Protein 5N41 (pdb70)

Foldseek 3Di:
DDPVLLVVLLVVCVVVFKAFQVRSVV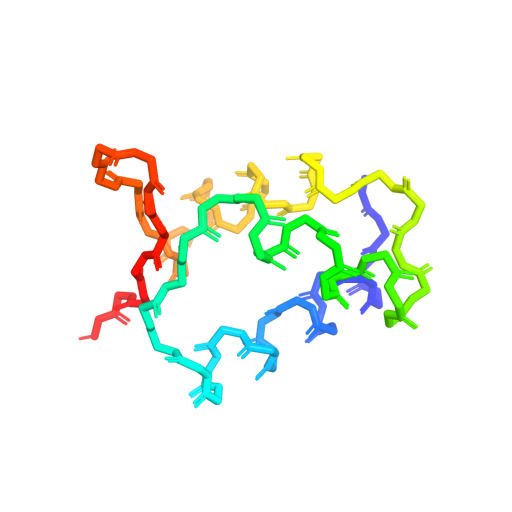VSVVVVDPDVVVSLVVCVVVQQWHDDDRMIGGDD

Solvent-accessible surface area: 3756 Å² total; per-residue (Å²): 95,82,113,138,44,5,91,42,0,25,106,7,0,122,107,121,88,65,8,33,64,128,81,0,27,124,35,0,106,87,94,55,0,105,94,3,89,41,2,3,67,73,0,64,127,77,39,54,2,102,108,41,177,25,32,6,48,42,73,167

InterPro domains:
  IPR054264 PolB1 binding protein 2 [PF22511] (13-72)

Nearest PDB structures (foldseek):
  5n41-assembly1_A  TM=1.017E+00  e=2.984E-10  Saccharolobus solfataricus
  5n35-assembly1_A  TM=1.012E+00  e=1.042E-09  Saccharolobus solfataricus
  8tau-assembly1_N  TM=7.053E-01  e=2.380E-01  Homo sapiens
  1bja-assembly2_B  TM=6.711E-01  e=8.909E-01  Tequatrovirus T4
  7asv-assembly1_A  TM=6.768E-01  e=1.024E+00  Homo sapiens

B-factor: mean 31.71, std 12.34, range [12.57, 75.14]

Organism: Saccharolobus solfataricus (NCBI:txid2287)

Structure (mmCIF, N/CA/C/O backbone):
data_5N41
#
_entry.id   5N41
#
_cell.length_a   61.752
_cell.length_b   61.752
_cell.length_c   35.363
_cell.angle_alpha   90.00
_cell.angle_beta   90.00
_cell.angle_gamma   120.00
#
_symmetry.space_group_name_H-M   'P 32 2 1'
#
loop_
_entity.id
_entity.type
_entity.pdbx_description
1 polymer 'PolB1 Binding Protein 2'
2 non-polymer 1,2-ETHANEDIOL
3 water water
#
loop_
_atom_site.group_PDB
_atom_site.id
_atom_site.type_symbol
_atom_site.label_atom_id
_atom_site.label_alt_id
_atom_site.label_comp_id
_atom_site.label_asym_id
_atom_site.label_entity_id
_atom_site.label_seq_id
_atom_site.pdbx_PDB_ins_code
_atom_site.Cartn_x
_atom_site.Cartn_y
_atom_site.Cartn_z
_atom_site.occupancy
_atom_site.B_iso_or_equiv
_atom_site.auth_seq_id
_atom_site.auth_comp_id
_atom_site.auth_asym_id
_atom_site.auth_atom_id
_atom_site.pdbx_PDB_model_num
ATOM 1 N N . VAL A 1 3 ? -24.502 9.655 28.169 1.00 39.59 11 VAL A N 1
ATOM 2 C CA . VAL A 1 3 ? -24.695 10.209 26.830 1.00 37.25 11 VAL A CA 1
ATOM 3 C C . VAL A 1 3 ? -25.298 11.601 26.903 1.00 33.38 11 VAL A C 1
ATOM 4 O O . VAL A 1 3 ? -26.306 11.837 27.556 1.00 36.31 11 VAL A O 1
ATOM 16 N N . ASN A 1 4 ? -24.671 12.518 26.192 1.00 30.81 12 ASN A N 1
ATOM 17 C CA . ASN A 1 4 ? -25.069 13.911 26.214 1.00 27.38 12 ASN A CA 1
ATOM 18 C C . ASN A 1 4 ? -26.358 14.159 25.425 1.00 24.36 12 ASN A C 1
ATOM 19 O O . ASN A 1 4 ? -26.538 13.681 24.312 1.00 22.96 12 ASN A O 1
ATOM 30 N N . GLN A 1 5 ? -27.249 14.949 25.997 1.00 22.51 13 GLN A N 1
ATOM 31 C CA . GLN A 1 5 ? -28.576 15.135 25.413 1.00 21.13 13 GLN A CA 1
ATOM 32 C C . GLN A 1 5 ? -28.540 15.898 24.093 1.00 18.47 13 GLN A C 1
ATOM 33 O O . GLN A 1 5 ? -29.309 15.590 23.170 1.00 16.71 13 GLN A O 1
ATOM 47 N N . LYS A 1 6 ? -27.688 16.915 23.992 1.00 19.79 14 LYS A N 1
ATOM 48 C CA . LYS A 1 6 ? -27.541 17.611 22.724 1.00 18.30 14 LYS A CA 1
ATOM 49 C C . LYS A 1 6 ? -27.085 16.649 21.636 1.00 17.95 14 LYS A C 1
ATOM 50 O O . LYS A 1 6 ? -27.606 16.682 20.517 1.00 16.70 14 LYS A O 1
ATOM 69 N N . GLU A 1 7 ? -26.160 15.743 21.966 1.00 18.01 15 GLU A N 1
ATOM 70 C CA . GLU A 1 7 ? -25.710 14.754 20.986 1.00 17.38 15 GLU A CA 1
ATOM 71 C C . GLU A 1 7 ? -26.844 13.816 20.575 1.00 15.81 15 GLU A C 1
ATOM 72 O O . GLU A 1 7 ? -26.960 13.442 19.407 1.00 15.44 15 GLU A O 1
ATOM 84 N N . ILE A 1 8 ? -27.702 13.448 21.525 1.00 16.08 16 ILE A N 1
ATOM 85 C CA . ILE A 1 8 ? -28.893 12.662 21.203 1.00 16.75 16 ILE A CA 1
ATOM 86 C C . ILE A 1 8 ? -29.748 13.393 20.170 1.00 15.76 16 ILE A C 1
ATOM 87 O O . ILE A 1 8 ? -30.185 12.803 19.175 1.00 15.19 16 ILE A O 1
ATOM 103 N N . GLU A 1 9 ? -30.017 14.681 20.406 1.00 15.15 17 GLU A N 1
ATOM 104 C CA . GLU A 1 9 ? -30.83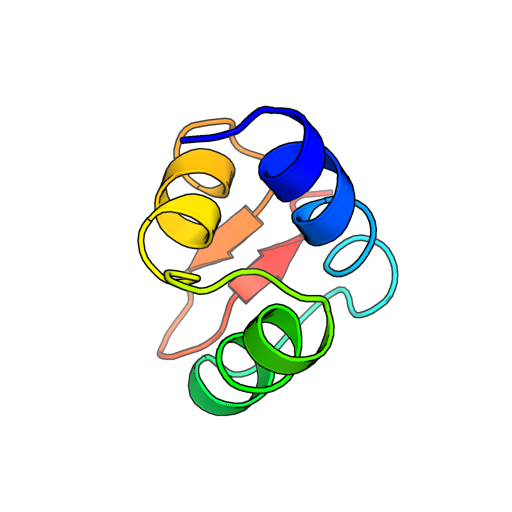1 15.438 19.45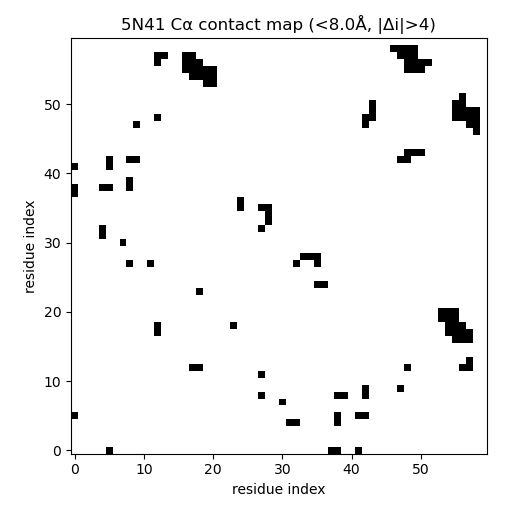4 1.00 14.80 17 GLU A CA 1
ATOM 105 C C . GLU A 1 9 ? -30.146 15.572 18.090 1.00 14.23 17 GLU A C 1
ATOM 106 O O . GLU A 1 9 ? -30.810 15.504 17.047 1.00 15.84 17 GLU A O 1
ATOM 118 N N . ILE A 1 10 ? -28.821 15.763 18.077 1.00 14.83 18 ILE A N 1
ATOM 119 C CA . ILE A 1 10 ? -28.087 15.807 16.811 1.00 15.52 18 ILE A CA 1
ATOM 120 C C . ILE A 1 10 ? -28.288 14.506 16.051 1.00 13.93 18 ILE A C 1
ATOM 121 O O . ILE A 1 10 ? -28.577 14.495 14.850 1.00 14.03 18 ILE A O 1
ATOM 137 N N . ALA A 1 11 ? -28.136 13.381 16.745 1.00 13.45 19 ALA A N 1
ATOM 138 C CA . ALA A 1 11 ? -28.243 12.086 16.086 1.00 13.26 19 ALA A CA 1
ATOM 139 C C . ALA A 1 11 ? -29.662 11.828 15.584 1.00 12.76 19 ALA A C 1
ATOM 140 O O . ALA A 1 11 ? -29.853 11.272 14.503 1.00 13.13 19 ALA A O 1
ATOM 147 N N . ILE A 1 12 ? -30.672 12.194 16.375 1.00 13.11 20 ILE A N 1
ATOM 148 C CA . ILE A 1 12 ? -32.059 12.031 15.936 1.00 14.63 20 ILE A CA 1
ATOM 149 C C . ILE A 1 12 ? -32.326 12.809 14.651 1.00 13.89 20 ILE A C 1
ATOM 150 O O . ILE A 1 12 ? -32.915 12.290 13.694 1.00 15.13 20 ILE A O 1
ATOM 166 N N . GLU A 1 13 ? -31.873 14.058 14.589 1.00 13.07 21 GLU A N 1
ATOM 167 C CA A GLU A 1 13 ? -32.072 14.838 13.366 0.49 12.89 21 GLU A CA 1
ATOM 168 C CA B GLU A 1 13 ? -32.084 14.828 13.373 0.51 12.71 21 GLU A CA 1
ATOM 169 C C . GLU A 1 13 ? -31.345 14.205 12.185 1.00 12.88 21 GLU A C 1
ATOM 170 O O . GLU A 1 13 ? -31.860 14.180 11.066 1.00 14.09 21 GLU A O 1
ATOM 193 N N . TYR A 1 14 ? -30.144 13.680 12.426 1.00 13.06 22 TYR A N 1
ATOM 194 C CA . TYR A 1 14 ? -29.404 13.009 11.361 1.00 12.73 22 TYR A CA 1
ATOM 195 C C . TYR A 1 14 ? -30.195 11.836 10.805 1.00 13.06 22 TYR A C 1
ATOM 196 O O . TYR A 1 14 ? -30.394 11.730 9.596 1.00 13.28 22 TYR A O 1
ATOM 214 N N . PHE A 1 15 ? -30.657 10.933 11.680 1.00 12.57 23 PHE A N 1
ATOM 215 C CA . PHE A 1 15 ? -31.391 9.764 11.195 1.00 13.87 23 PHE A CA 1
ATOM 216 C C . PHE A 1 15 ? -32.756 10.126 10.617 1.00 14.19 23 PHE A C 1
ATOM 217 O O . PHE A 1 15 ? -33.215 9.456 9.690 1.00 15.85 23 PHE A O 1
ATOM 234 N N . LYS A 1 16 ? -33.401 11.189 11.108 1.00 14.18 24 LYS A N 1
ATOM 235 C CA . LYS A 1 16 ? -34.627 11.669 10.464 1.00 15.24 24 LYS A CA 1
ATOM 236 C C . LYS A 1 16 ? -34.377 12.073 9.032 1.00 15.76 24 LYS A C 1
ATOM 237 O O . LYS A 1 16 ? -35.246 11.892 8.176 1.00 18.00 24 LYS A O 1
ATOM 256 N N . ASN A 1 17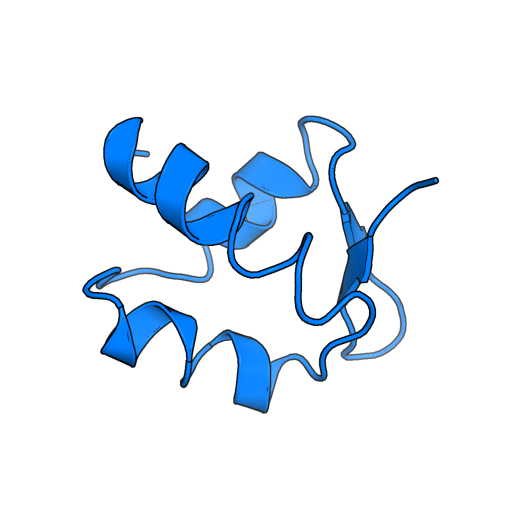 ? -33.203 12.616 8.745 1.00 15.78 25 ASN A N 1
ATOM 257 C CA A ASN A 1 17 ? -32.958 13.040 7.383 0.51 16.60 25 ASN A CA 1
ATOM 258 C CA B ASN A 1 17 ? -32.904 13.061 7.387 0.49 15.47 25 ASN A CA 1
ATOM 259 C C . ASN A 1 17 ? -32.477 11.904 6.502 1.00 15.66 25 ASN A C 1
ATOM 260 O O . ASN A 1 17 ? -32.840 11.849 5.320 1.00 18.60 25 ASN A O 1
ATOM 281 N N . TYR A 1 18 ? -31.676 10.998 7.040 1.00 15.58 26 TYR A N 1
ATOM 282 C CA . TYR A 1 18 ? -31.068 9.996 6.181 1.00 18.92 26 TYR A CA 1
ATOM 283 C C . TYR A 1 18 ? -31.842 8.684 6.109 1.00 20.11 26 TYR A C 1
ATOM 284 O O . TYR A 1 18 ? -31.732 7.989 5.100 1.00 22.06 26 TYR A O 1
ATOM 302 N N . ILE A 1 19 ? -32.614 8.346 7.141 1.00 18.34 27 ILE A N 1
ATOM 303 C CA . ILE A 1 19 ? -33.606 7.272 7.155 1.00 19.91 27 ILE A CA 1
ATOM 304 C C . ILE A 1 19 ? -33.016 5.875 7.289 1.00 18.91 27 ILE A C 1
ATOM 305 O O . ILE A 1 19 ? -33.462 5.088 8.127 1.00 20.84 27 ILE A O 1
ATOM 321 N N . SER A 1 20 ? -32.070 5.533 6.426 1.00 18.02 28 SER A N 1
ATOM 322 C CA . SER A 1 20 ? -31.463 4.209 6.406 1.00 18.80 28 SER A CA 1
ATOM 323 C C . SER A 1 20 ? -29.987 4.426 6.128 1.00 16.79 28 SER A C 1
ATOM 324 O O . SER A 1 20 ? -29.645 4.978 5.084 1.00 18.20 28 SER A O 1
ATOM 332 N N . VAL A 1 21 ? -29.117 4.040 7.059 1.00 17.07 29 VAL A N 1
ATOM 333 C CA . VAL A 1 21 ? -27.712 4.428 6.973 1.00 16.22 29 VAL A CA 1
ATOM 334 C C . VAL A 1 21 ? -26.811 3.255 7.318 1.00 15.77 29 VAL A C 1
ATOM 335 O O . VAL A 1 21 ? -26.985 2.612 8.350 1.00 16.16 29 VAL A O 1
ATOM 348 N N . GLY A 1 22 ? -25.841 2.976 6.452 1.00 15.55 30 GLY A N 1
ATOM 349 C CA . GLY A 1 22 ? -24.826 1.989 6.772 1.00 17.44 30 GLY A CA 1
ATOM 350 C C . GLY A 1 22 ? -24.031 2.373 8.005 1.00 17.15 30 GLY A C 1
ATOM 351 O O . GLY A 1 22 ? -23.831 3.549 8.310 1.00 17.50 30 GLY A O 1
ATOM 355 N N . GLU A 1 23 ? -23.581 1.352 8.734 1.00 18.57 31 GLU A N 1
ATOM 356 C CA . GLU A 1 23 ? -22.996 1.597 10.046 1.00 20.17 31 GLU A CA 1
ATOM 357 C C . GLU A 1 23 ? -21.718 2.431 9.963 1.00 19.04 31 GLU A C 1
ATOM 358 O O . GLU A 1 23 ? -21.500 3.314 10.800 1.00 19.14 31 GLU A O 1
ATOM 370 N N . ILE A 1 24 ? -20.881 2.198 8.952 1.00 20.68 32 ILE A N 1
ATOM 371 C CA . ILE A 1 24 ? -19.630 2.941 8.860 1.00 23.04 32 ILE A CA 1
ATOM 372 C C . ILE A 1 24 ? -19.902 4.382 8.465 1.00 20.97 32 ILE A C 1
ATOM 373 O O . ILE A 1 24 ? -19.295 5.313 9.002 1.00 21.98 32 ILE A O 1
ATOM 389 N N . VAL A 1 25 ? -20.846 4.593 7.555 1.00 20.23 33 VAL A N 1
ATOM 390 C CA . VAL A 1 25 ? -21.221 5.949 7.173 1.00 19.36 33 VAL A CA 1
ATOM 391 C C . VAL A 1 25 ? -21.795 6.693 8.365 1.00 17.10 33 VAL A C 1
ATOM 392 O O . VAL A 1 25 ? -21.482 7.865 8.591 1.00 18.25 33 VAL A O 1
ATOM 405 N N . ALA A 1 26 ? -22.700 6.047 9.103 1.00 16.90 34 ALA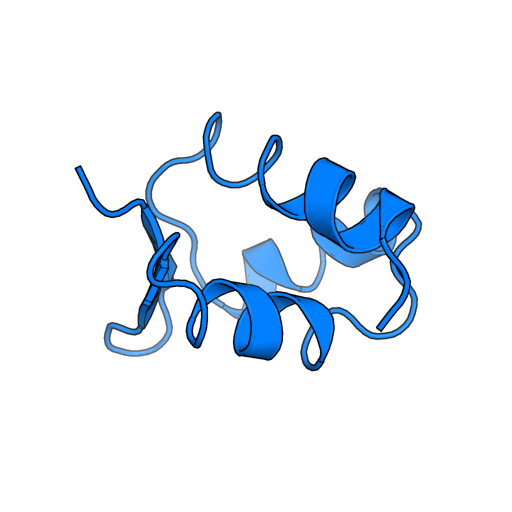 A N 1
ATOM 406 C CA . ALA A 1 26 ? -23.322 6.715 10.238 1.00 16.60 34 ALA A CA 1
ATOM 407 C C . ALA A 1 26 ? -22.278 7.147 11.250 1.00 17.09 34 ALA A C 1
ATOM 408 O O . ALA A 1 26 ? -22.338 8.256 11.789 1.00 16.83 34 ALA A O 1
ATOM 415 N N . THR A 1 27 ? -21.313 6.279 11.521 1.00 18.66 35 THR A N 1
ATOM 416 C CA . THR A 1 27 ? -20.263 6.614 12.468 1.00 22.83 35 THR A CA 1
ATOM 417 C C . THR A 1 27 ? -19.490 7.841 12.004 1.00 24.20 35 THR A C 1
ATOM 418 O O . THR A 1 27 ? -19.290 8.791 12.771 1.00 25.53 35 THR A O 1
ATOM 429 N N . MET A 1 28 ? -19.043 7.836 10.747 1.00 24.21 36 MET A N 1
ATOM 430 C CA A MET A 1 28 ? -18.277 8.963 10.220 0.65 25.47 36 MET A CA 1
ATOM 431 C CA B MET A 1 28 ? -18.268 8.965 10.244 0.35 25.40 36 MET A CA 1
ATOM 432 C C . MET A 1 28 ? -19.099 10.242 10.225 1.00 24.15 36 MET A C 1
ATOM 433 O O . MET A 1 28 ? -18.591 11.317 10.562 1.00 26.33 36 MET A O 1
ATOM 460 N N . ASP A 1 29 ? -20.375 10.144 9.840 1.00 21.03 37 ASP A N 1
ATOM 461 C CA . ASP A 1 29 ? -21.215 11.336 9.749 1.00 20.68 37 ASP A CA 1
ATOM 462 C C . ASP A 1 29 ? -21.496 11.923 11.121 1.00 19.76 37 ASP A C 1
ATOM 463 O O . ASP A 1 29 ? -21.539 13.146 11.286 1.00 21.74 37 ASP A O 1
ATOM 472 N N . LEU 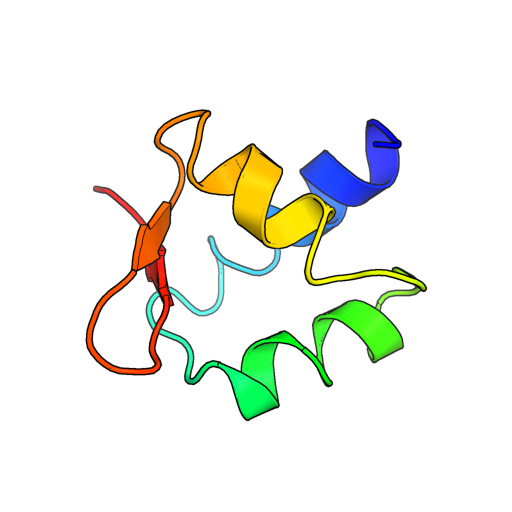A 1 30 ? -21.708 11.073 12.118 1.00 19.22 38 LEU A N 1
ATOM 473 C CA . LEU A 1 30 ? -21.966 11.596 13.447 1.00 21.05 38 LEU A CA 1
ATOM 474 C C . LEU A 1 30 ? -20.707 12.195 14.045 1.00 25.18 38 LEU A C 1
ATOM 475 O O . LEU A 1 30 ? -20.772 13.208 14.755 1.00 25.63 38 LEU A O 1
ATOM 491 N N . LYS A 1 31 ? -19.551 11.595 13.766 1.00 28.10 39 LYS A N 1
ATOM 492 C CA . LYS A 1 31 ? -18.305 12.214 14.195 1.00 31.64 39 LYS A CA 1
ATOM 493 C C . LYS A 1 31 ? -18.168 13.596 13.586 1.00 32.20 39 LYS A C 1
ATOM 494 O O . LYS A 1 31 ? -17.767 14.545 14.268 1.00 33.99 39 LYS A O 1
ATOM 513 N N . ALA A 1 32 ? -18.525 13.738 12.310 1.00 32.47 40 ALA A N 1
ATOM 514 C CA . ALA A 1 32 ? -18.419 15.041 11.669 1.00 33.68 40 ALA A CA 1
ATOM 515 C C . ALA A 1 32 ? -19.339 16.049 12.333 1.00 33.14 40 ALA A C 1
ATOM 516 O O . ALA A 1 32 ? -19.039 17.245 12.362 1.00 33.97 40 ALA A O 1
ATOM 523 N N . ARG A 1 33 ? -20.453 15.590 12.877 1.00 31.54 41 ARG A N 1
ATOM 524 C CA . ARG A 1 33 ? -21.386 16.467 13.566 1.00 30.68 41 ARG A CA 1
ATOM 525 C C . ARG A 1 33 ? -21.002 16.713 15.009 1.00 33.44 41 ARG A C 1
ATOM 526 O O . ARG A 1 33 ? -21.802 17.288 15.754 1.00 35.00 41 ARG A O 1
ATOM 547 N N . GLY A 1 34 ? -19.793 16.309 15.399 1.00 33.77 42 GLY A N 1
ATOM 548 C CA . GLY A 1 34 ? -19.239 16.647 16.694 1.00 34.41 42 GLY A CA 1
ATOM 549 C C . GLY A 1 34 ? -19.469 15.630 17.788 1.00 34.33 42 GLY A C 1
ATOM 550 O O . GLY A 1 34 ? -19.220 15.939 18.961 1.00 36.20 42 GLY A O 1
ATOM 554 N N . ILE A 1 35 ? -19.914 14.427 17.449 1.00 32.07 43 ILE A N 1
ATOM 555 C CA . ILE A 1 35 ? -20.147 13.368 18.420 1.00 31.31 43 ILE A CA 1
ATOM 556 C C . ILE A 1 35 ? -18.895 12.500 18.472 1.00 36.90 43 ILE A C 1
ATOM 557 O O . ILE A 1 35 ? -18.624 11.730 17.544 1.00 37.00 43 ILE A O 1
ATOM 573 N N A SER A 1 36 ? -18.132 12.618 19.563 0.50 39.99 44 SER A N 1
ATOM 574 N N B SER A 1 36 ? -18.134 12.621 19.565 0.50 39.81 44 SER A N 1
ATOM 575 C CA A SER A 1 36 ? -16.859 11.908 19.667 0.50 41.82 44 SER A CA 1
ATOM 576 C CA B SER A 1 36 ? -16.862 11.913 19.678 0.50 41.43 44 SER A CA 1
ATOM 577 C C A SER A 1 36 ? -17.049 10.401 19.760 0.50 42.28 44 SER A C 1
ATOM 578 C C B SER A 1 36 ? -17.049 10.405 19.763 0.50 42.13 44 SER A C 1
ATOM 579 O O A SER A 1 36 ? -16.191 9.642 19.293 0.50 43.54 44 SER A O 1
ATOM 580 O O B SER A 1 36 ? -16.192 9.649 19.291 0.50 43.43 44 SER A O 1
ATOM 595 N N . ASN A 1 37 ? -18.141 9.948 20.369 1.00 41.68 45 ASN A N 1
ATOM 596 C CA . ASN A 1 37 ? -18.398 8.526 20.580 1.00 41.99 45 ASN A CA 1
ATOM 597 C C . ASN A 1 37 ? -19.761 8.210 19.991 1.00 40.14 45 ASN A C 1
ATOM 598 O O . ASN A 1 37 ? -20.765 8.129 20.711 1.00 39.39 45 ASN A O 1
ATOM 609 N N . PRO A 1 38 ? -19.839 8.033 18.674 1.00 39.00 46 PRO A N 1
ATOM 610 C CA . PRO A 1 38 ? -21.150 7.772 18.066 1.00 37.91 46 PRO A CA 1
ATOM 611 C C . PRO A 1 38 ? -21.758 6.448 18.482 1.00 35.78 46 PRO A C 1
ATOM 612 O O . PRO A 1 38 ? -22.989 6.338 18.515 1.00 33.55 46 PRO A O 1
ATOM 623 N N . GLN A 1 39 ? -20.951 5.428 18.780 1.00 37.58 47 GLN A N 1
ATOM 624 C CA A GLN A 1 39 ? -21.539 4.142 19.131 0.60 38.46 47 GLN A CA 1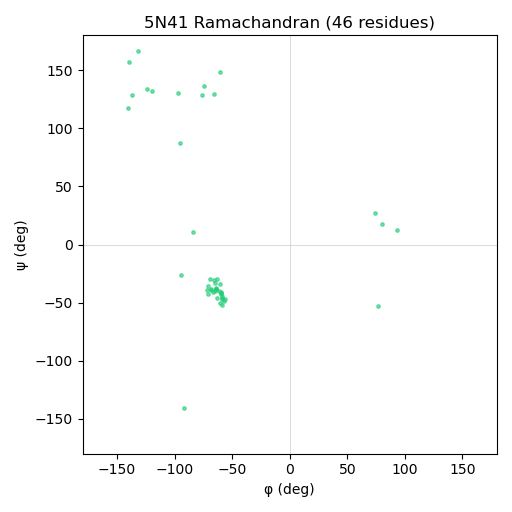
ATOM 625 C CA B GLN A 1 39 ? -21.504 4.132 19.152 0.40 38.23 47 GLN A CA 1
ATOM 626 C C . GLN A 1 39 ? -22.429 4.258 20.358 1.00 36.97 47 GLN A C 1
ATOM 627 O O . GLN A 1 39 ? -23.518 3.674 20.390 1.00 36.31 47 GLN A O 1
ATOM 654 N N . ALA A 1 40 ? -22.008 5.035 21.360 1.00 37.38 48 ALA A N 1
ATOM 655 C CA . ALA A 1 40 ? -22.835 5.211 22.548 1.00 35.46 48 ALA A CA 1
ATOM 656 C C . ALA A 1 40 ? -24.137 5.926 22.213 1.00 32.99 48 ALA A C 1
ATOM 657 O O . ALA A 1 40 ? -25.207 5.566 22.720 1.00 32.89 48 ALA A O 1
ATOM 664 N N . VAL A 1 41 ? -24.074 6.938 21.344 1.00 30.61 49 VAL A N 1
ATOM 665 C CA . VAL A 1 41 ? -25.280 7.681 21.005 1.00 27.54 49 VAL A CA 1
ATOM 666 C C . VAL A 1 41 ? -26.201 6.821 20.142 1.00 26.28 49 VAL A C 1
ATOM 667 O O . VAL A 1 41 ? -27.420 6.797 20.346 1.00 26.14 49 VAL A O 1
ATOM 680 N N . ILE A 1 42 ? -25.635 6.093 19.173 1.00 26.08 50 ILE A N 1
ATOM 681 C CA . ILE A 1 42 ? -26.436 5.176 18.365 1.00 26.33 50 ILE A CA 1
ATOM 682 C C . ILE A 1 42 ? -27.157 4.172 19.260 1.00 27.95 50 ILE A C 1
ATOM 683 O O . ILE A 1 42 ? -28.360 3.925 19.115 1.00 27.53 50 ILE A O 1
ATOM 699 N N . SER A 1 43 ? -26.431 3.587 20.206 1.00 29.39 51 SER A N 1
ATOM 700 C CA . SER A 1 43 ? -27.031 2.591 21.086 1.00 32.86 51 SER A CA 1
ATOM 701 C C . SER A 1 43 ? -28.170 3.188 21.907 1.00 34.07 51 SER A C 1
ATOM 702 O O . SER A 1 43 ? -29.224 2.559 22.076 1.00 34.69 51 SER A O 1
ATOM 710 N N . LYS A 1 44 ? -27.988 4.420 22.394 1.00 31.82 52 LYS A N 1
ATOM 711 C CA . LYS A 1 44 ? -29.061 5.123 23.083 1.00 31.84 52 LYS A CA 1
ATOM 712 C C . LYS A 1 44 ? -30.285 5.285 22.191 1.00 30.68 52 LYS A C 1
ATOM 713 O O . LYS A 1 44 ? -31.413 5.039 22.615 1.00 32.56 52 LYS A O 1
ATOM 732 N N . LEU A 1 45 ? -30.085 5.673 20.926 1.00 28.59 53 LEU A N 1
ATOM 733 C CA . LEU A 1 45 ? -31.226 5.832 20.029 1.00 28.29 53 LEU A CA 1
ATOM 734 C C . LEU A 1 45 ? -31.935 4.507 19.771 1.00 29.48 53 LEU A C 1
ATOM 735 O O . LEU A 1 45 ? -33.155 4.484 19.566 1.00 32.21 53 LEU A O 1
ATOM 751 N N . ILE A 1 46 ? -31.191 3.406 19.747 1.00 29.12 54 ILE A N 1
ATOM 752 C CA . ILE A 1 46 ? -31.815 2.088 19.627 1.00 30.54 54 ILE A CA 1
ATOM 753 C C . ILE A 1 46 ? -32.655 1.789 20.869 1.00 32.17 54 ILE A C 1
ATOM 754 O O . ILE A 1 46 ? -33.805 1.348 20.769 1.00 33.55 54 ILE A O 1
ATOM 770 N N A GLU A 1 47 ? -32.102 2.020 22.063 0.52 31.26 55 GLU A N 1
ATOM 771 N N B GLU A 1 47 ? -32.107 2.092 22.042 0.48 31.52 55 GLU A N 1
ATOM 772 C CA A GLU A 1 47 ? -32.902 1.834 23.272 0.52 31.28 55 GLU A CA 1
ATOM 773 C CA B GLU A 1 47 ? -32.761 1.886 23.319 0.48 33.25 55 GLU A CA 1
ATOM 774 C C A GLU A 1 47 ? -34.224 2.577 23.163 0.52 31.92 55 GLU A C 1
ATOM 775 C C B GLU A 1 47 ? -34.071 2.682 23.449 0.48 33.01 55 GLU A C 1
ATOM 776 O O A GLU A 1 47 ? -35.298 2.023 23.418 0.52 32.73 55 GLU A O 1
ATOM 777 O O B GLU A 1 47 ? -35.005 2.220 24.108 0.48 34.08 55 GLU A O 1
ATOM 800 N N . MET A 1 48 ? -34.151 3.858 22.819 1.00 32.46 56 MET A N 1
ATOM 801 C CA A MET A 1 48 ? -35.332 4.721 22.776 0.43 34.46 56 MET A CA 1
ATOM 802 C CA C MET A 1 48 ? -35.317 4.724 22.773 0.57 34.92 56 MET A CA 1
ATOM 803 C C . MET A 1 48 ? -36.337 4.312 21.718 1.00 36.29 56 MET A C 1
ATOM 804 O O . MET A 1 48 ? -37.445 4.863 21.691 1.00 38.87 56 MET A O 1
ATOM 830 N N . GLY A 1 49 ? -35.963 3.410 20.813 1.00 34.51 57 GLY A N 1
ATOM 831 C CA . GLY A 1 49 ? -36.860 3.019 19.744 1.00 35.19 57 GLY A CA 1
ATOM 832 C C . GLY A 1 49 ? -36.908 4.000 18.597 1.00 33.37 57 GLY A C 1
ATOM 833 O O . GLY A 1 49 ? -37.861 3.981 17.810 1.00 35.69 57 GLY A O 1
ATOM 837 N N . ILE A 1 50 ? -35.917 4.882 18.496 1.00 30.44 58 ILE A N 1
ATOM 838 C CA A ILE A 1 50 ? -35.874 5.839 17.395 0.66 30.49 58 ILE A CA 1
ATOM 839 C CA B ILE A 1 50 ? -35.887 5.834 17.394 0.34 30.12 58 ILE A CA 1
ATOM 840 C C . ILE A 1 50 ? -35.367 5.169 16.128 1.00 28.23 58 ILE A C 1
ATOM 841 O O . ILE A 1 50 ? -35.853 5.450 15.028 1.00 30.14 58 ILE A O 1
ATOM 872 N N . ILE A 1 51 ? -34.377 4.292 16.265 1.00 26.29 59 ILE A N 1
ATOM 873 C CA . ILE A 1 51 ? -33.811 3.540 15.150 1.00 25.49 59 ILE A CA 1
ATOM 874 C C . ILE A 1 51 ? -33.733 2.075 15.558 1.00 27.46 59 ILE A C 1
ATOM 875 O O . ILE A 1 51 ? -33.853 1.726 16.728 1.00 28.31 59 ILE A O 1
ATOM 891 N N . GLU A 1 52 ? -33.502 1.220 14.574 1.00 28.03 60 GLU A N 1
ATOM 892 C CA . GLU A 1 52 ? -33.226 -0.184 14.839 1.00 30.04 60 GLU A CA 1
ATOM 893 C C . GLU A 1 52 ? -32.120 -0.637 13.902 1.00 28.30 60 GLU A C 1
ATOM 894 O O . GLU A 1 52 ? -31.880 -0.020 12.867 1.00 28.88 60 GLU A O 1
ATOM 906 N N . LYS A 1 53 ? -31.420 -1.696 14.289 1.00 28.43 61 LYS A N 1
ATOM 907 C CA . LYS A 1 53 ? -30.270 -2.179 13.539 1.00 29.70 61 LYS A CA 1
ATOM 908 C C . LYS A 1 53 ? -30.665 -3.331 12.618 1.00 26.89 61 LYS A C 1
ATOM 909 O O . LYS A 1 53 ? -31.338 -4.277 13.044 1.00 29.43 61 LYS A O 1
ATOM 928 N N . GLY A 1 54 ? -30.268 -3.232 11.358 1.00 25.73 62 GLY A N 1
ATOM 929 C CA . GLY A 1 54 ? -30.263 -4.349 10.452 1.00 25.83 62 GLY A CA 1
ATOM 930 C C . GLY A 1 54 ? -28.922 -5.043 10.465 1.00 22.60 62 GLY A C 1
ATOM 931 O O . GLY A 1 54 ? -28.282 -5.188 11.514 1.00 24.21 62 GLY A O 1
ATOM 935 N N . GLU A 1 55 ? -28.482 -5.461 9.293 1.00 20.91 63 GLU A N 1
ATOM 936 C CA . GLU A 1 55 ? -27.190 -6.119 9.158 1.00 20.83 63 GLU A CA 1
ATOM 937 C C . GLU A 1 55 ? -26.192 -5.039 8.755 1.00 19.70 63 GLU A C 1
ATOM 938 O O . GLU A 1 55 ? -25.960 -4.782 7.579 1.00 20.06 63 GLU A O 1
ATOM 950 N N . GLY A 1 56 ? -25.616 -4.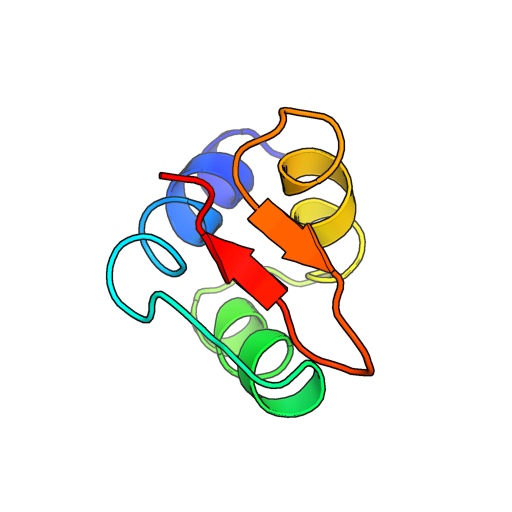370 9.744 1.00 19.97 64 GLY A N 1
ATOM 951 C CA . GLY A 1 56 ? -24.681 -3.297 9.441 1.00 18.56 64 GLY A CA 1
ATOM 952 C C . GLY A 1 56 ? -25.333 -2.026 8.939 1.00 17.68 64 GLY A C 1
ATOM 953 O O . GLY A 1 56 ? -24.709 -1.259 8.211 1.00 18.58 64 GLY A O 1
ATOM 957 N N . CYS A 1 57 ? -26.582 -1.793 9.320 1.00 19.69 65 CYS A N 1
ATOM 958 C CA A CYS A 1 57 ? -27.344 -0.636 8.869 0.56 19.15 65 CYS A CA 1
ATOM 959 C CA B CYS A 1 57 ? -27.372 -0.654 8.862 0.23 20.85 65 CYS A CA 1
ATOM 960 C CA C CYS A 1 57 ? -27.234 -0.555 8.949 0.21 20.29 65 CYS A CA 1
ATOM 961 C C . CYS A 1 57 ? -28.267 -0.210 9.994 1.00 19.85 65 CYS A C 1
ATOM 962 O O . CYS A 1 57 ? -28.721 -1.039 10.790 1.00 21.84 65 CYS A O 1
ATOM 984 N N . TYR A 1 58 ? -28.580 1.083 10.034 1.00 19.41 66 TYR A N 1
ATOM 985 C CA . TYR A 1 58 ? -29.504 1.625 11.015 1.00 19.78 66 TYR A CA 1
ATOM 986 C C . TYR A 1 58 ? -30.686 2.257 10.297 1.00 20.31 66 TYR A C 1
ATOM 987 O O . TYR A 1 58 ? -30.498 3.033 9.360 1.00 21.85 66 TYR A O 1
ATOM 1005 N N . ASN A 1 59 ? -31.896 1.936 10.744 1.00 21.28 67 ASN A N 1
ATOM 1006 C CA . ASN A 1 59 ? -33.113 2.389 10.087 1.00 24.31 67 ASN A CA 1
ATOM 1007 C C . ASN A 1 59 ? -34.001 3.139 11.065 1.00 25.29 67 ASN A C 1
ATOM 1008 O O . ASN A 1 59 ? -34.227 2.676 12.184 1.00 24.95 67 ASN A O 1
ATOM 1019 N N . LEU A 1 60 ? -34.506 4.289 10.625 1.00 25.58 68 LEU A N 1
ATOM 1020 C CA . LEU A 1 60 ? -35.476 5.055 11.392 1.00 27.13 68 LEU A CA 1
ATOM 1021 C C . LEU A 1 60 ? -36.788 4.293 11.513 1.00 30.96 68 LEU A C 1
ATOM 1022 O O . LEU A 1 60 ? -37.341 3.817 10.515 1.00 32.57 68 LEU A O 1
ATOM 1038 N N . VAL A 1 61 ? -37.281 4.181 12.738 1.00 33.23 69 VAL A N 1
ATOM 1039 C CA . VAL A 1 61 ? -38.559 3.525 12.999 1.00 37.10 69 VAL A CA 1
ATOM 1040 C C . VAL A 1 61 ? -39.688 4.464 12.597 1.00 41.98 69 VAL A C 1
ATOM 1041 O O . VAL A 1 61 ? -39.734 5.623 13.026 1.00 43.02 69 VAL A O 1
ATOM 1054 N N . ARG A 1 62 ? -40.617 3.964 11.793 1.00 47.44 70 ARG A N 1
ATOM 1055 C CA . ARG A 1 62 ? -41.727 4.795 11.346 1.00 52.42 70 ARG A CA 1
ATOM 1056 C C . ARG A 1 62 ? -42.770 4.954 12.451 1.00 54.27 70 ARG A C 1
ATOM 1057 O O . ARG A 1 62 ? -43.906 4.499 12.324 1.00 55.65 70 ARG A O 1
#

Sequence (60 aa):
VNQKEIEIAIEEYFKNNYISVGEIVATMMDLKARGISSNPQQAVISKLIEEMMGIIIEKGEGCCCYNLVR

Radius of gyration: 9.91 Å; Cα contacts (8 Å, |Δi|>4): 79; chains: 1; bounding box: 25×24×21 Å

Secondary structure (DSSP, 8-state):
--HHHHHHHHHHHHHHSEEEHHHHHHHHHHTT-S-HHHHHHHHHHTTSEEE-SSEEEE--